Protein AF-A0AA50G8I1-F1 (afdb_monomer)

pLDDT: mean 83.04, std 15.41, range [49.16, 97.62]

Radius of gyration: 30.72 Å; Cα contacts (8 Å, |Δi|>4): 47; chains: 1; bounding box: 57×58×70 Å

Nearest PDB structures (foldseek):
  8fl0-assembly1_NF  TM=6.987E-01  e=1.679E-12  Homo sapiens
  8ir3-assembly1_J  TM=6.860E-01  e=2.193E-12  Homo sapiens
  8fl4-assembly1_NF  TM=8.602E-01  e=7.778E-10  Homo sapiens
  7uqz-assembly1_r  TM=8.411E-01  e=1.620E-09  Saccharomyces cerevisiae BY4741
  8ipy-assembly1_J  TM=8.964E-01  e=6.358E-08  Homo sapiens

Structure (mmCIF, N/CA/C/O backbone):
data_AF-A0AA50G8I1-F1
#
_entry.id   AF-A0AA50G8I1-F1
#
loop_
_atom_site.group_PDB
_atom_site.id
_atom_site.type_symbol
_atom_site.label_atom_id
_atom_site.label_alt_id
_atom_site.label_comp_id
_atom_site.label_asym_id
_atom_site.label_entity_id
_atom_site.label_seq_id
_atom_site.pdbx_PDB_ins_code
_atom_site.Cartn_x
_atom_site.Cartn_y
_atom_site.Cartn_z
_atom_site.occupancy
_atom_site.B_iso_or_equiv
_atom_site.auth_seq_id
_atom_site.auth_comp_id
_atom_site.auth_asym_id
_atom_site.auth_atom_id
_atom_site.pdbx_PDB_model_num
ATOM 1 N N . GLU A 1 1 ? -10.475 26.820 30.166 1.00 78.88 1 GLU A N 1
ATOM 2 C CA . GLU A 1 1 ? -9.995 25.887 29.113 1.00 78.88 1 GLU A CA 1
ATOM 3 C C . GLU A 1 1 ? -11.006 25.456 28.037 1.00 78.88 1 GLU A C 1
ATOM 5 O O . GLU A 1 1 ? -10.607 25.447 26.871 1.00 78.88 1 GLU A O 1
ATOM 10 N N . PRO A 1 2 ? -12.274 25.098 28.335 1.00 88.75 2 PRO A N 1
ATOM 11 C CA . PRO A 1 2 ? -13.192 24.574 27.311 1.00 88.75 2 PRO A CA 1
ATOM 12 C C . PRO A 1 2 ? -13.483 25.583 26.188 1.00 88.75 2 PRO A C 1
ATOM 14 O O . PRO A 1 2 ? -13.549 25.196 25.023 1.00 88.75 2 PRO A O 1
ATOM 17 N N . HIS A 1 3 ? -13.537 26.880 26.510 1.00 92.38 3 HIS A N 1
ATOM 18 C CA . HIS A 1 3 ? -13.759 27.950 25.530 1.00 92.38 3 HIS A CA 1
ATOM 19 C C . HIS A 1 3 ? -12.585 28.073 24.545 1.00 92.38 3 HIS A C 1
ATOM 21 O O . HIS A 1 3 ? -12.796 28.049 23.337 1.00 92.38 3 HIS A O 1
ATOM 27 N N . LYS A 1 4 ? -11.336 28.061 25.043 1.00 91.69 4 LYS A N 1
ATOM 28 C CA . LYS A 1 4 ? -10.118 28.068 24.205 1.00 91.69 4 LYS A CA 1
ATOM 29 C C . LYS A 1 4 ? -10.062 26.853 23.269 1.00 91.69 4 LYS A C 1
ATOM 31 O O . LYS A 1 4 ? -9.576 26.941 22.145 1.00 91.69 4 LYS A O 1
ATOM 36 N N . ARG A 1 5 ? -10.559 25.697 23.722 1.00 88.88 5 ARG A N 1
ATOM 37 C CA . ARG A 1 5 ? -10.615 24.462 22.927 1.00 88.88 5 ARG A CA 1
ATOM 38 C C . ARG A 1 5 ? -11.671 24.539 21.819 1.00 88.88 5 ARG A C 1
ATOM 40 O O . ARG A 1 5 ? -11.387 24.134 20.695 1.00 88.88 5 ARG A O 1
ATOM 47 N N . ALA A 1 6 ? -12.857 25.061 22.126 1.00 90.38 6 ALA A N 1
ATOM 48 C CA . ALA A 1 6 ? -13.919 25.278 21.144 1.00 90.38 6 ALA A CA 1
ATOM 49 C C . ALA A 1 6 ? -13.518 26.332 20.098 1.00 90.38 6 ALA A C 1
ATOM 51 O O . ALA A 1 6 ? -13.744 26.142 18.905 1.00 90.38 6 ALA A O 1
ATOM 52 N N . GLU A 1 7 ? -12.845 27.400 20.527 1.00 93.56 7 GLU A N 1
ATOM 53 C CA . GLU A 1 7 ? -12.304 28.427 19.637 1.00 93.56 7 GLU A CA 1
ATOM 54 C C . GLU A 1 7 ? -11.247 27.848 18.684 1.00 93.56 7 GLU A C 1
ATOM 56 O O . GLU A 1 7 ? -11.349 28.028 17.471 1.00 93.56 7 GLU A O 1
ATOM 61 N N . LYS A 1 8 ? -10.283 27.066 19.197 1.00 91.69 8 LYS A N 1
ATOM 62 C CA . LYS A 1 8 ? -9.292 26.356 18.366 1.00 91.69 8 LYS A CA 1
ATOM 63 C C . LYS A 1 8 ? -9.960 25.428 17.349 1.00 91.69 8 LYS A C 1
ATOM 65 O O . LYS A 1 8 ? -9.552 25.417 16.192 1.00 91.69 8 LYS A O 1
ATOM 70 N N . ALA A 1 9 ? -11.014 24.711 17.741 1.00 91.50 9 ALA A N 1
ATOM 71 C CA . ALA A 1 9 ? -11.761 23.839 16.832 1.00 91.50 9 ALA A CA 1
ATOM 72 C C . ALA A 1 9 ? -12.387 24.604 15.651 1.00 91.50 9 ALA A C 1
ATOM 74 O O . ALA A 1 9 ? -12.384 24.104 14.531 1.00 91.50 9 ALA A O 1
ATOM 75 N N . ARG A 1 10 ? -12.909 25.815 15.898 1.00 91.56 10 ARG A N 1
ATOM 76 C CA . ARG A 1 10 ? -13.551 26.662 14.876 1.00 91.56 10 ARG A CA 1
ATOM 77 C C . ARG A 1 10 ? -12.543 27.439 14.023 1.00 91.56 10 ARG A C 1
ATOM 79 O O . ARG A 1 10 ? -12.803 27.689 12.850 1.00 91.56 10 ARG A O 1
ATOM 86 N N . LYS A 1 11 ? -11.414 27.846 14.612 1.00 94.94 11 LYS A N 1
ATOM 87 C CA . LYS A 1 11 ? -10.419 28.735 13.987 1.00 94.94 11 LYS A CA 1
ATOM 88 C C . LYS A 1 11 ? -9.363 27.986 13.172 1.00 94.94 11 LYS A C 1
ATOM 90 O O . LYS A 1 11 ? -8.875 28.520 12.177 1.00 94.94 11 LYS A O 1
ATOM 95 N N . LEU A 1 12 ? -8.986 26.770 13.575 1.00 95.44 12 LEU A N 1
ATOM 96 C CA . LEU A 1 12 ? -8.009 25.971 12.834 1.00 95.44 12 LEU A CA 1
ATOM 97 C C . LEU A 1 12 ? -8.578 25.565 11.468 1.00 95.44 12 LEU A C 1
ATOM 99 O O . LEU A 1 12 ? -9.721 25.131 11.357 1.00 95.44 12 LEU A O 1
ATOM 103 N N . ARG A 1 13 ? -7.753 25.664 10.421 1.00 94.88 13 ARG A N 1
ATOM 104 C CA . ARG A 1 13 ? -8.096 25.271 9.044 1.00 94.88 13 ARG A CA 1
ATOM 105 C C . ARG A 1 13 ? -7.075 24.275 8.487 1.00 94.88 13 ARG A C 1
ATOM 107 O O . ARG A 1 13 ? -5.967 24.139 9.012 1.00 94.88 13 ARG A O 1
ATOM 114 N N . GLY A 1 14 ? -7.450 23.566 7.423 1.00 96.00 14 GLY A N 1
ATOM 115 C CA . GLY A 1 14 ? -6.560 22.654 6.697 1.00 96.00 14 GLY A CA 1
ATOM 116 C C . GLY A 1 14 ? -6.031 21.492 7.549 1.00 96.00 14 GLY A C 1
ATOM 117 O O . GLY A 1 14 ? -6.767 20.889 8.332 1.00 96.00 14 GLY A O 1
ATOM 118 N N . LEU A 1 15 ? -4.744 21.162 7.393 1.00 96.62 15 LEU A N 1
ATOM 119 C CA . LEU A 1 15 ? -4.103 20.040 8.095 1.00 96.62 15 LEU A CA 1
ATOM 120 C C . LEU A 1 15 ? -4.140 20.192 9.620 1.00 96.62 15 LEU A C 1
ATOM 122 O O . LEU A 1 15 ? -4.387 19.215 10.325 1.00 96.62 15 LEU A O 1
ATOM 126 N N . LYS A 1 16 ? -3.979 21.419 10.130 1.00 94.88 16 LYS A N 1
ATOM 127 C CA . LYS A 1 16 ? -3.999 21.689 11.575 1.00 94.88 16 LYS A CA 1
ATOM 128 C C . LYS A 1 16 ? -5.358 21.343 12.197 1.00 94.88 16 LYS A C 1
ATOM 130 O O . LYS A 1 16 ? -5.402 20.764 13.277 1.00 94.88 16 LYS A O 1
ATOM 135 N N . ALA A 1 17 ? -6.460 21.608 11.490 1.00 96.38 17 ALA A N 1
ATOM 136 C CA . ALA A 1 17 ? -7.803 21.223 11.934 1.00 96.38 17 ALA A CA 1
ATOM 137 C C . ALA A 1 17 ? -7.999 19.698 11.949 1.00 96.38 17 ALA A C 1
ATOM 139 O O . ALA A 1 17 ? -8.573 19.147 12.888 1.00 96.38 17 ALA A O 1
ATOM 140 N N . LYS A 1 18 ? -7.492 19.000 10.921 1.00 96.56 18 LYS A N 1
ATOM 141 C CA . LYS A 1 18 ? -7.575 17.533 10.826 1.00 96.56 18 LYS A CA 1
ATOM 142 C C . LYS A 1 18 ? -6.813 16.846 11.963 1.00 96.56 18 LYS A C 1
ATOM 144 O O . LYS A 1 18 ? -7.355 15.926 12.573 1.00 96.56 18 LYS A O 1
ATOM 149 N N . MET A 1 19 ? -5.602 17.313 12.272 1.00 96.56 19 MET A N 1
ATOM 150 C CA . MET A 1 19 ? -4.797 16.790 13.384 1.00 96.56 19 MET A CA 1
ATOM 151 C C . MET A 1 19 ? -5.488 17.021 14.728 1.00 96.56 19 MET A C 1
ATOM 153 O O . MET A 1 19 ? -5.708 16.067 15.469 1.00 96.56 19 MET A O 1
ATOM 157 N N . PHE A 1 20 ? -5.959 18.247 14.973 1.00 96.00 20 PHE A N 1
ATOM 158 C CA . PHE A 1 20 ? -6.674 18.592 16.200 1.00 96.00 20 PHE A CA 1
ATOM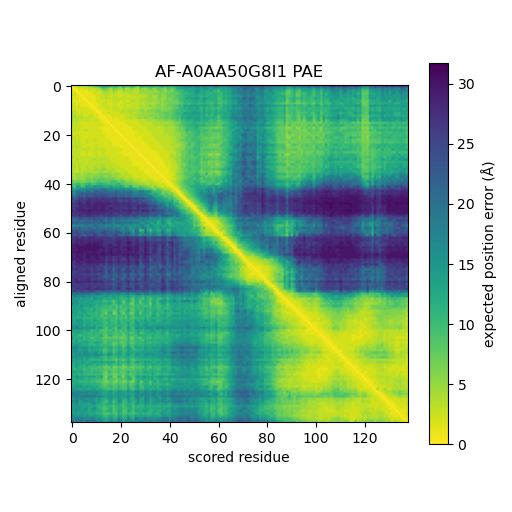 159 C C . PHE A 1 20 ? -7.934 17.735 16.412 1.00 96.00 20 PHE A C 1
ATOM 161 O O . PHE A 1 20 ? -8.167 17.204 17.496 1.00 96.00 20 PHE A O 1
ATOM 168 N N . ASN A 1 21 ? -8.738 17.515 15.368 1.00 95.12 21 ASN A N 1
ATOM 169 C CA . ASN A 1 21 ? -9.927 16.663 15.471 1.00 95.12 21 ASN A CA 1
ATOM 170 C C . ASN A 1 21 ? -9.580 15.181 15.697 1.00 95.12 21 ASN A C 1
ATOM 172 O O . ASN A 1 21 ? -10.308 14.486 16.413 1.00 95.12 21 ASN A O 1
ATOM 176 N N . LYS A 1 22 ? -8.474 14.692 15.119 1.00 96.94 22 LYS A N 1
ATOM 177 C CA . LYS A 1 22 ? -7.982 13.323 15.334 1.00 96.94 22 LYS A CA 1
ATOM 178 C C . LYS A 1 22 ? -7.533 13.117 16.781 1.00 96.94 22 LYS A C 1
ATOM 180 O O . LYS A 1 22 ? -7.962 12.149 17.405 1.00 96.94 22 LYS A O 1
ATOM 185 N N . GLU A 1 23 ? -6.748 14.041 17.328 1.00 96.00 23 GLU A N 1
ATOM 186 C CA . GLU A 1 23 ? -6.333 14.036 18.738 1.00 96.00 23 GLU A CA 1
ATOM 187 C C . GLU A 1 23 ? -7.554 14.023 19.664 1.00 96.00 23 GLU A C 1
ATOM 189 O O . GLU A 1 23 ? -7.698 13.136 20.503 1.00 96.00 23 GLU A O 1
ATOM 194 N N . ARG A 1 24 ? -8.528 14.906 19.415 1.00 94.44 24 ARG A N 1
ATOM 195 C CA . ARG A 1 24 ? -9.772 14.970 20.197 1.00 94.44 24 ARG A CA 1
ATOM 196 C C . ARG A 1 24 ? -10.605 13.694 20.126 1.00 94.44 24 ARG A C 1
ATOM 198 O O . ARG A 1 24 ? -11.222 13.308 21.120 1.00 94.44 24 ARG A O 1
ATOM 205 N N . ARG A 1 25 ? -10.660 13.033 18.967 1.00 96.12 25 ARG A N 1
ATOM 206 C CA . ARG A 1 25 ? -11.330 11.733 18.827 1.00 96.12 25 ARG A CA 1
ATOM 207 C C . ARG A 1 25 ? -10.616 10.662 19.651 1.00 96.12 25 ARG A C 1
ATOM 209 O O . ARG A 1 25 ? -11.294 9.896 20.333 1.00 96.12 25 ARG A O 1
ATOM 216 N N . ASN A 1 26 ? -9.286 10.634 19.624 1.00 97.62 26 ASN A N 1
ATOM 217 C CA . ASN A 1 26 ? -8.491 9.686 20.402 1.00 97.62 26 ASN A CA 1
ATOM 218 C C . ASN A 1 26 ? -8.686 9.893 21.908 1.00 97.62 26 ASN A C 1
ATOM 220 O O . ASN A 1 26 ? -8.979 8.928 22.607 1.00 97.62 26 ASN A O 1
ATOM 224 N N . GLU A 1 27 ? -8.641 11.138 22.386 1.00 95.81 27 GLU A N 1
ATOM 225 C CA . GLU A 1 27 ? -8.910 11.483 23.788 1.00 95.81 27 GLU A CA 1
ATOM 226 C C . GLU A 1 27 ? -10.314 11.037 24.221 1.00 95.81 27 GLU A C 1
ATOM 228 O O . GLU A 1 27 ? -10.479 10.414 25.268 1.00 95.81 27 GLU A O 1
ATOM 233 N N . LYS A 1 28 ? -11.343 11.285 23.396 1.00 96.38 28 LYS A N 1
ATOM 234 C CA . LYS A 1 28 ? -12.715 10.827 23.683 1.00 96.38 28 LYS A CA 1
ATOM 235 C C . LYS A 1 28 ? -12.807 9.304 23.765 1.00 96.38 28 LYS A C 1
ATOM 237 O O . LYS A 1 28 ? -13.490 8.787 24.644 1.00 96.38 28 LYS A O 1
ATOM 242 N N . ILE A 1 29 ? -12.139 8.585 22.863 1.00 97.31 29 ILE A N 1
ATOM 243 C CA . ILE A 1 29 ? -12.121 7.116 22.867 1.00 97.31 29 ILE A CA 1
ATOM 244 C C . ILE A 1 29 ? -11.390 6.593 24.105 1.00 97.31 29 ILE A C 1
ATOM 246 O O . ILE A 1 29 ? -11.896 5.682 24.752 1.00 97.31 29 ILE A O 1
ATOM 250 N N . GLN A 1 30 ? -10.236 7.167 24.451 1.00 97.06 30 GLN A N 1
ATOM 251 C CA . GLN A 1 30 ? -9.474 6.794 25.644 1.00 97.06 30 GLN A CA 1
ATOM 252 C C . GLN A 1 30 ? -10.297 7.011 26.910 1.00 97.06 30 GLN A C 1
ATOM 254 O O . GLN A 1 30 ? -10.417 6.096 27.720 1.00 97.06 30 GLN A O 1
ATOM 259 N N . MET A 1 31 ? -10.936 8.174 27.041 1.00 96.94 31 MET A N 1
ATOM 260 C CA . MET A 1 31 ? -11.804 8.466 28.178 1.00 96.94 31 MET A CA 1
ATOM 261 C C . MET A 1 31 ? -13.000 7.516 28.229 1.00 96.94 31 MET A C 1
ATOM 263 O O . MET A 1 31 ? -13.271 6.953 29.282 1.00 96.94 31 MET A O 1
ATOM 267 N N . LYS A 1 32 ? -13.659 7.246 27.095 1.00 97.00 32 LYS A N 1
ATOM 268 C CA . LYS A 1 32 ? -14.775 6.290 27.039 1.00 97.00 32 LYS A CA 1
ATOM 269 C C . LYS A 1 32 ? -14.344 4.875 27.432 1.00 97.00 32 LYS A C 1
ATOM 271 O O . LYS A 1 32 ? -15.059 4.215 28.173 1.00 97.00 32 LYS A O 1
ATOM 276 N N . LYS A 1 33 ? -13.176 4.414 26.970 1.00 96.50 33 LYS A N 1
ATOM 277 C CA . LYS A 1 33 ? -12.611 3.113 27.361 1.00 96.50 33 LYS A CA 1
ATOM 278 C C . LYS A 1 33 ? -12.258 3.071 28.845 1.00 96.50 33 LYS A C 1
ATOM 280 O O . LYS A 1 33 ? -12.539 2.071 29.486 1.00 96.50 33 LYS A O 1
ATOM 285 N N . LYS A 1 34 ? -11.677 4.144 29.391 1.00 96.12 34 LYS A N 1
ATOM 286 C CA . LYS A 1 34 ? -11.308 4.232 30.809 1.00 96.12 34 LYS A CA 1
ATOM 287 C C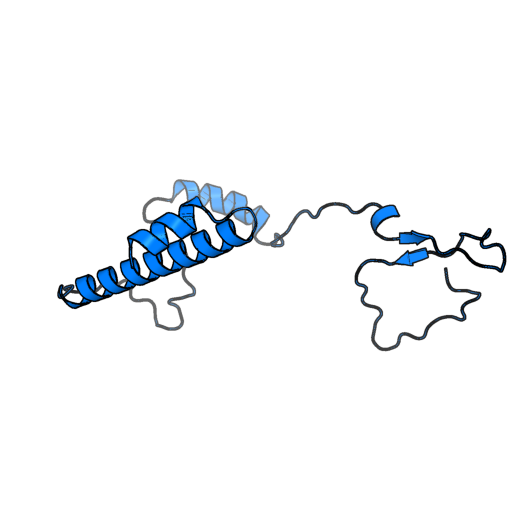 . LYS A 1 34 ? -12.538 4.230 31.716 1.00 96.12 34 LYS A C 1
ATOM 289 O O . LYS A 1 34 ? -12.536 3.529 32.718 1.00 96.12 34 LYS A O 1
ATOM 294 N N . ILE A 1 35 ? -13.580 4.970 31.334 1.00 94.75 35 ILE A N 1
ATOM 295 C CA . ILE A 1 35 ? -14.872 4.975 32.031 1.00 94.75 35 ILE A CA 1
ATOM 296 C C . ILE A 1 35 ? -15.483 3.574 31.983 1.00 94.75 35 ILE A C 1
ATOM 298 O O . ILE A 1 35 ? -15.748 3.007 33.033 1.00 94.75 35 ILE A O 1
ATOM 302 N N . LYS A 1 36 ? -15.581 2.970 30.792 1.00 93.06 36 LYS A N 1
ATOM 303 C CA . LYS A 1 36 ? -16.127 1.619 30.623 1.00 93.06 36 LYS A CA 1
ATOM 304 C C . LYS A 1 36 ? -15.361 0.569 31.440 1.00 93.06 36 LYS A C 1
ATOM 306 O O . LYS A 1 36 ? -15.981 -0.216 32.137 1.00 93.06 36 LYS A O 1
ATOM 311 N N . ALA A 1 37 ? -14.029 0.590 31.414 1.00 91.25 37 ALA A N 1
ATOM 312 C CA . ALA A 1 37 ? -13.208 -0.332 32.200 1.00 91.25 37 ALA A CA 1
ATOM 313 C C . ALA A 1 37 ? -13.389 -0.137 33.717 1.00 91.25 37 ALA A C 1
ATOM 315 O O . ALA A 1 37 ? -13.314 -1.092 34.483 1.00 91.25 37 ALA A O 1
ATOM 316 N N . HIS A 1 38 ? -13.623 1.100 34.163 1.00 92.44 38 HIS A N 1
ATOM 317 C CA . HIS A 1 38 ? -13.906 1.394 35.565 1.00 92.44 38 HIS A CA 1
ATOM 318 C C . HIS A 1 38 ? -15.318 0.943 35.973 1.00 92.44 38 HIS A C 1
ATOM 320 O O . HIS A 1 38 ? -15.488 0.357 37.037 1.00 92.44 38 HIS A O 1
ATOM 326 N N . GLU A 1 39 ? -16.320 1.161 35.120 1.00 89.44 39 GLU A N 1
ATOM 327 C CA . GLU A 1 39 ? -17.687 0.656 35.307 1.00 89.44 39 GLU A CA 1
ATOM 328 C C . GLU A 1 39 ? -17.711 -0.880 35.358 1.00 89.44 39 GLU A C 1
ATOM 330 O O . GLU A 1 39 ? -18.281 -1.454 36.283 1.00 89.44 39 GLU A O 1
ATOM 335 N N . GLU A 1 40 ? -17.017 -1.546 34.430 1.00 85.00 40 GLU A N 1
ATOM 336 C CA . GLU A 1 40 ? -16.868 -3.008 34.385 1.00 85.00 40 GLU A CA 1
ATOM 337 C C . GLU A 1 40 ? -16.111 -3.569 35.596 1.00 85.00 40 GLU A C 1
ATOM 339 O O . GLU A 1 40 ? -16.385 -4.689 36.007 1.00 85.00 40 GLU A O 1
ATOM 344 N N . LYS A 1 41 ? -15.186 -2.806 36.196 1.00 81.56 41 LYS A N 1
ATOM 345 C CA . LYS A 1 41 ? -14.511 -3.195 37.446 1.00 81.56 41 LYS A CA 1
ATOM 346 C C . LYS A 1 41 ? -15.432 -3.070 38.666 1.00 81.56 41 LYS A C 1
ATOM 348 O O . LYS A 1 41 ? -15.332 -3.878 39.587 1.00 81.56 41 LYS A O 1
ATOM 353 N N . ASN A 1 42 ? -16.286 -2.047 38.698 1.00 78.56 42 ASN A N 1
ATOM 354 C CA . ASN A 1 42 ? -17.197 -1.794 39.818 1.00 78.56 42 ASN A CA 1
ATOM 355 C C . ASN A 1 42 ? -18.362 -2.787 39.856 1.00 78.56 42 ASN A C 1
ATOM 357 O O . ASN A 1 42 ? -18.856 -3.123 40.932 1.00 78.56 42 ASN A O 1
ATOM 361 N N . VAL A 1 43 ? -18.787 -3.278 38.693 1.00 75.19 43 VAL A N 1
ATOM 362 C CA . VAL A 1 43 ? -19.760 -4.362 38.588 1.00 75.19 43 VAL A CA 1
ATOM 363 C C . VAL A 1 43 ? -19.013 -5.687 38.700 1.00 75.19 43 VAL A C 1
ATOM 365 O O . VAL A 1 43 ? -18.265 -6.064 37.804 1.00 75.19 43 VAL A O 1
ATOM 368 N N . ARG A 1 44 ? -19.230 -6.436 39.787 1.00 65.69 44 ARG A N 1
ATOM 369 C CA . ARG A 1 44 ? -18.797 -7.838 39.846 1.00 65.69 44 ARG A CA 1
ATOM 370 C C . ARG A 1 44 ? -19.574 -8.614 38.784 1.00 65.69 44 ARG A C 1
ATOM 372 O O . ARG A 1 44 ? -20.726 -8.975 38.998 1.00 65.69 44 ARG A O 1
ATOM 379 N N . GLN A 1 45 ? -18.955 -8.840 37.631 1.00 58.62 45 GLN A N 1
ATOM 380 C CA . GLN A 1 45 ? -19.450 -9.811 36.667 1.00 58.62 45 GLN A CA 1
ATOM 381 C C . GLN A 1 45 ? -19.338 -11.180 37.341 1.00 58.62 45 GLN A C 1
ATOM 383 O O . GLN A 1 45 ? -18.232 -11.679 37.555 1.00 58.62 45 GLN A O 1
ATOM 388 N N . ASN A 1 46 ? -20.474 -11.771 37.715 1.00 51.94 46 ASN A N 1
ATOM 389 C CA . ASN A 1 46 ? -20.525 -13.206 37.945 1.00 51.94 46 ASN A CA 1
ATOM 390 C C . ASN A 1 46 ? -20.199 -13.832 36.592 1.00 51.94 46 ASN A C 1
ATOM 392 O O . ASN A 1 46 ? -21.047 -13.864 35.704 1.00 51.94 46 ASN A O 1
ATOM 396 N N . THR A 1 47 ? -18.950 -14.248 36.392 1.00 52.62 47 THR A N 1
ATOM 397 C CA . THR A 1 47 ? -18.606 -15.073 35.241 1.00 52.62 47 THR A CA 1
ATOM 398 C C . THR A 1 47 ? -19.342 -16.383 35.441 1.00 52.62 47 THR A C 1
ATOM 400 O O . THR A 1 47 ? -18.870 -17.250 36.181 1.00 52.62 47 THR A O 1
ATOM 403 N N . GLU A 1 48 ? -20.525 -16.507 34.838 1.00 49.22 48 GLU A N 1
ATOM 404 C CA . GLU A 1 48 ? -21.102 -17.812 34.558 1.00 49.22 48 GLU A CA 1
ATOM 405 C C . GLU A 1 48 ? -19.982 -18.616 33.909 1.00 49.22 48 GLU A C 1
ATOM 407 O O . GLU A 1 48 ? -19.437 -18.236 32.866 1.00 49.22 48 GLU A O 1
ATOM 412 N N . LYS A 1 49 ? -19.538 -19.655 34.619 1.00 55.31 49 LYS A N 1
ATOM 413 C CA . LYS A 1 49 ? -18.548 -20.588 34.105 1.00 55.31 49 LYS A CA 1
ATOM 414 C C . LYS A 1 49 ? -19.119 -21.088 32.789 1.00 55.31 49 LYS A C 1
ATOM 416 O O . LYS A 1 49 ? -20.186 -21.697 32.782 1.00 55.31 49 LYS A O 1
ATOM 421 N N . VAL A 1 50 ? -18.442 -20.746 31.697 1.00 56.47 50 VAL A N 1
ATOM 422 C CA . VAL A 1 50 ? -18.786 -21.194 30.351 1.00 56.47 50 VAL A CA 1
ATOM 423 C C . VAL A 1 50 ? -19.059 -22.693 30.431 1.00 56.47 50 VAL A C 1
ATOM 425 O O . VAL A 1 50 ? -18.183 -23.450 30.848 1.00 56.47 50 VAL A O 1
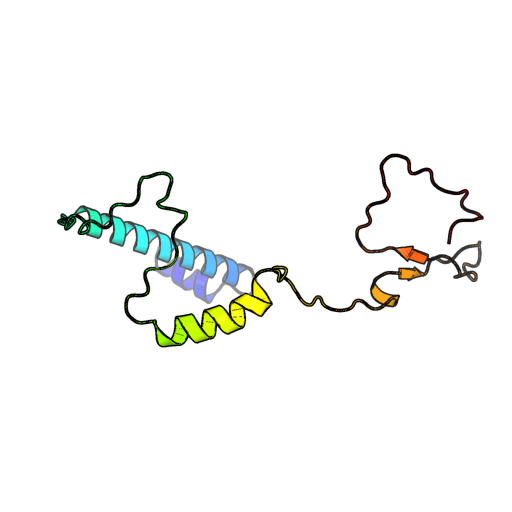ATOM 428 N N . ALA A 1 51 ? -20.291 -23.097 30.113 1.00 59.94 51 ALA A N 1
ATOM 429 C CA . ALA A 1 51 ? -20.676 -24.499 30.102 1.00 59.94 51 ALA A CA 1
ATOM 430 C C . ALA A 1 51 ? -19.736 -25.268 29.161 1.00 59.94 51 ALA A C 1
ATOM 432 O O . ALA A 1 51 ? -19.485 -24.844 28.029 1.00 59.94 51 ALA A O 1
ATOM 433 N N . GLU A 1 52 ? -19.174 -26.360 29.675 1.00 49.16 52 GLU A N 1
ATOM 434 C CA . GLU A 1 52 ? -18.088 -27.120 29.067 1.00 49.16 52 GLU A CA 1
ATOM 435 C C . GLU A 1 52 ? -18.457 -27.695 27.697 1.00 49.16 52 GLU A C 1
ATOM 437 O O . GLU A 1 52 ? -19.179 -28.678 27.563 1.00 49.16 52 GLU A O 1
ATOM 442 N N . GLY A 1 53 ? -17.836 -27.125 26.672 1.00 63.41 53 GLY A N 1
ATOM 443 C CA . GLY A 1 53 ? -17.174 -27.904 25.631 1.00 63.41 53 GLY A CA 1
ATOM 444 C C . GLY A 1 53 ? -15.678 -27.618 25.722 1.00 63.41 53 GLY A C 1
ATOM 445 O O . GLY A 1 53 ? -15.140 -26.919 24.870 1.00 63.41 53 GLY A O 1
ATOM 446 N N . ALA A 1 54 ? -15.035 -28.030 26.821 1.00 65.38 54 ALA A N 1
ATOM 447 C CA . ALA A 1 54 ? -13.647 -27.683 27.118 1.00 65.38 54 ALA A CA 1
ATOM 448 C C . ALA A 1 54 ? -12.689 -28.378 26.141 1.00 65.38 54 ALA A C 1
ATOM 450 O O . ALA A 1 54 ? -12.389 -29.565 26.251 1.00 65.38 54 ALA A O 1
ATOM 451 N N . VAL A 1 55 ? -12.201 -27.615 25.172 1.00 65.88 55 VAL A N 1
ATOM 452 C CA . VAL A 1 55 ? -11.111 -28.025 24.294 1.00 65.88 55 VAL A CA 1
ATOM 453 C C . VAL A 1 55 ? -9.786 -27.800 25.048 1.00 65.88 55 VAL A C 1
ATOM 455 O O . VAL A 1 55 ? -9.631 -26.754 25.685 1.00 65.88 55 VAL A O 1
ATOM 458 N N . PRO A 1 56 ? -8.825 -28.747 25.028 1.00 80.12 56 PRO A N 1
ATOM 459 C CA . PRO A 1 56 ? -7.521 -28.557 25.664 1.00 80.12 56 PRO A CA 1
ATOM 460 C C . PRO A 1 56 ? -6.848 -27.244 25.238 1.00 80.12 56 PRO A C 1
ATOM 462 O O . PRO A 1 56 ? -6.990 -26.832 24.090 1.00 80.12 56 PRO A O 1
ATOM 465 N N . VAL A 1 57 ? -6.067 -26.608 26.124 1.00 74.00 57 VAL A N 1
ATOM 466 C CA . VAL A 1 57 ? -5.484 -25.261 25.899 1.00 74.00 57 VAL A CA 1
ATOM 467 C C . VAL A 1 57 ? -4.740 -25.141 24.559 1.00 74.00 57 VAL A C 1
ATOM 469 O O . VAL A 1 57 ? -4.844 -24.129 23.876 1.00 74.00 57 VAL A O 1
ATOM 472 N N . TYR A 1 58 ? -4.055 -26.204 24.133 1.00 73.69 58 TYR A N 1
ATOM 473 C CA . TYR A 1 58 ? -3.301 -26.276 22.872 1.00 73.69 58 TYR A CA 1
ATOM 474 C C . TYR A 1 58 ? -4.168 -26.479 21.608 1.00 73.69 58 TYR A C 1
ATOM 476 O O . TYR A 1 58 ? -3.649 -26.511 20.489 1.00 73.69 58 TYR A O 1
ATOM 484 N N . LEU A 1 59 ? -5.480 -26.635 21.774 1.00 74.50 59 LEU A N 1
ATOM 485 C CA . LEU A 1 59 ? -6.481 -26.768 20.717 1.00 74.50 59 LEU A CA 1
ATOM 486 C C . LEU A 1 59 ? -7.496 -25.605 20.715 1.00 74.50 59 LEU A C 1
ATOM 488 O O . LEU A 1 59 ? -8.265 -25.503 19.764 1.00 74.50 59 LEU A O 1
ATOM 492 N N . LEU A 1 60 ? -7.466 -24.702 21.710 1.00 72.50 60 LEU A N 1
ATOM 493 C CA . LEU A 1 60 ? -8.401 -23.569 21.828 1.00 72.50 60 LEU A CA 1
ATOM 494 C C . LEU A 1 60 ? -8.379 -22.632 20.609 1.00 72.50 60 LEU A C 1
ATOM 496 O O . LEU A 1 60 ? -9.432 -22.219 20.134 1.00 72.50 60 LEU A O 1
ATOM 500 N N . ASP A 1 61 ? -7.195 -22.348 20.064 1.00 70.00 61 ASP A N 1
ATOM 501 C CA . ASP A 1 61 ? -7.024 -21.434 18.922 1.00 70.00 61 ASP A CA 1
ATOM 502 C C . ASP A 1 61 ? -7.117 -22.138 17.557 1.00 70.00 61 ASP A C 1
ATOM 504 O O . ASP A 1 61 ? -6.911 -21.523 16.508 1.00 70.00 61 ASP A O 1
ATOM 508 N N . ARG A 1 62 ? -7.378 -23.451 17.558 1.00 68.75 62 ARG A N 1
ATOM 509 C CA . ARG A 1 62 ? -7.390 -24.286 16.350 1.00 68.75 62 ARG A CA 1
ATOM 510 C C . ARG A 1 62 ? -8.791 -24.608 15.843 1.00 68.75 62 ARG A C 1
ATOM 512 O O . ARG A 1 62 ? -8.885 -25.159 14.746 1.00 68.75 62 ARG A O 1
ATOM 519 N N . ASP A 1 63 ? -9.848 -24.287 16.593 1.00 53.34 63 ASP A N 1
ATOM 520 C CA . ASP A 1 63 ? -11.178 -24.809 16.282 1.00 53.34 63 ASP A CA 1
ATOM 521 C C . ASP A 1 63 ? -12.084 -23.886 15.453 1.00 53.34 63 ASP A C 1
ATOM 523 O O . ASP A 1 63 ? -12.089 -22.653 15.532 1.00 53.34 63 ASP A O 1
ATOM 527 N N . VAL A 1 64 ? -12.864 -24.564 14.618 1.00 59.12 64 VAL A N 1
ATOM 528 C CA . VAL A 1 64 ? -13.802 -24.055 13.631 1.00 59.12 64 VAL A CA 1
ATOM 529 C C . VAL A 1 64 ? -15.049 -23.544 14.346 1.00 59.12 64 VAL A C 1
ATOM 531 O O . VAL A 1 64 ? -15.751 -24.289 15.019 1.00 59.12 64 VAL A O 1
ATOM 534 N N . GLN A 1 65 ? -15.337 -22.259 14.142 1.00 51.12 65 GLN A N 1
ATOM 535 C CA . GLN A 1 65 ? -16.595 -21.555 14.417 1.00 51.12 65 GLN A CA 1
ATOM 536 C C . GLN A 1 65 ? -17.790 -22.488 14.737 1.00 51.12 65 GLN A C 1
ATOM 538 O O . GLN A 1 65 ? -18.335 -23.135 13.836 1.00 51.12 65 GLN A O 1
ATOM 543 N N . SER A 1 66 ? -18.231 -22.529 16.000 1.00 50.62 66 SER A N 1
ATOM 544 C CA . SER A 1 66 ? -19.365 -23.346 16.452 1.00 50.62 66 SER A CA 1
ATOM 545 C C . SER A 1 66 ? -20.663 -22.942 15.733 1.00 50.62 66 SER A C 1
ATOM 547 O O . SER A 1 66 ? -21.310 -21.935 16.019 1.00 50.62 66 SER A O 1
ATOM 549 N N . ARG A 1 67 ? -21.055 -23.729 14.726 1.00 49.78 67 ARG A N 1
ATOM 550 C CA . ARG A 1 67 ? -22.260 -23.507 13.913 1.00 49.78 67 ARG A CA 1
ATOM 551 C C . ARG A 1 67 ? -23.363 -24.470 14.331 1.00 49.78 67 ARG A C 1
ATOM 553 O O . ARG A 1 67 ? -23.585 -25.487 13.684 1.00 49.78 67 ARG A O 1
ATOM 560 N N . ALA A 1 68 ? -24.120 -24.106 15.360 1.00 49.62 68 ALA A N 1
ATOM 561 C CA . ALA A 1 68 ? -25.221 -24.926 15.875 1.00 49.62 68 ALA A CA 1
ATOM 562 C C . ALA A 1 68 ? -26.447 -25.065 14.929 1.00 49.62 68 ALA A C 1
ATOM 564 O O . ALA A 1 68 ? -27.419 -25.715 15.295 1.00 49.62 68 ALA A O 1
ATOM 565 N N . LYS A 1 69 ? -26.447 -24.498 13.707 1.00 56.56 69 LYS A N 1
ATOM 566 C CA . LYS A 1 69 ? -27.573 -24.614 12.744 1.00 56.56 69 LYS A CA 1
ATOM 567 C C . LYS A 1 69 ? -27.159 -24.658 11.266 1.00 56.56 69 LYS A C 1
ATOM 569 O O . LYS A 1 69 ? -27.631 -23.847 10.472 1.00 56.56 69 LYS A O 1
ATOM 574 N N . VAL A 1 70 ? -26.247 -25.547 10.853 1.00 54.97 70 VAL A N 1
ATOM 575 C CA . VAL A 1 70 ? -25.743 -25.503 9.462 1.00 54.97 70 VAL A CA 1
ATOM 576 C C . VAL A 1 70 ? -25.491 -26.877 8.817 1.00 54.97 70 VAL A C 1
ATOM 578 O O . VAL A 1 70 ? -24.503 -27.053 8.124 1.00 54.97 70 VAL A O 1
ATOM 58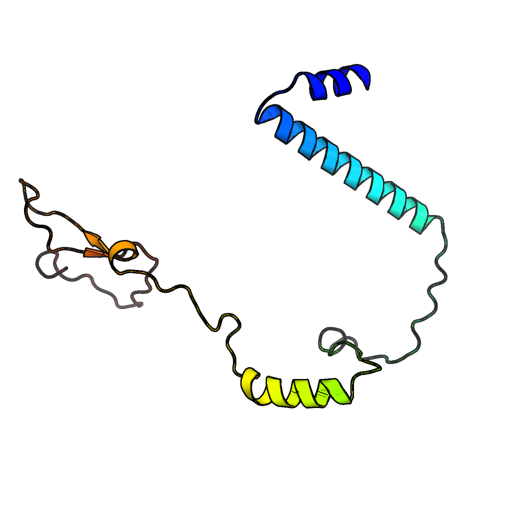1 N N . LEU A 1 71 ? -26.376 -27.872 8.945 1.00 56.47 71 LEU A N 1
ATOM 582 C CA . LEU A 1 71 ? -26.210 -29.117 8.159 1.00 56.47 71 LEU A CA 1
ATOM 583 C C . LEU A 1 71 ? -26.386 -28.876 6.644 1.00 56.47 71 LEU A C 1
ATOM 585 O O . LEU A 1 71 ? -25.606 -29.371 5.830 1.00 56.47 71 LEU A O 1
ATOM 589 N N . SER A 1 72 ? -27.338 -28.026 6.245 1.00 58.44 72 SER A N 1
ATOM 590 C CA . SER A 1 72 ? -27.611 -27.748 4.827 1.00 58.44 72 SER A CA 1
ATOM 591 C C . SER A 1 72 ? -26.579 -26.821 4.166 1.00 58.44 72 SER A C 1
ATOM 593 O O . SER A 1 72 ? -26.198 -27.077 3.019 1.00 58.44 72 SER A O 1
ATOM 595 N N . ASN A 1 73 ? -26.045 -25.793 4.857 1.00 64.56 73 ASN A N 1
ATOM 596 C CA . ASN A 1 73 ? -24.918 -25.036 4.284 1.00 64.56 73 ASN A CA 1
ATOM 597 C C . ASN A 1 73 ? -23.587 -25.772 4.415 1.00 64.56 73 ASN A C 1
ATOM 599 O O . ASN A 1 73 ? -22.700 -25.449 3.641 1.00 64.56 73 ASN A O 1
ATOM 603 N N . MET A 1 74 ? -23.435 -26.773 5.287 1.00 64.81 74 MET A N 1
ATOM 604 C CA . MET A 1 74 ? -22.208 -27.575 5.346 1.00 64.81 74 MET A CA 1
ATOM 605 C C . MET A 1 74 ? -22.065 -28.472 4.113 1.00 64.81 74 MET A C 1
ATOM 607 O O . MET A 1 74 ? -20.965 -28.610 3.599 1.00 64.81 74 MET A O 1
ATOM 611 N N . ILE A 1 75 ? 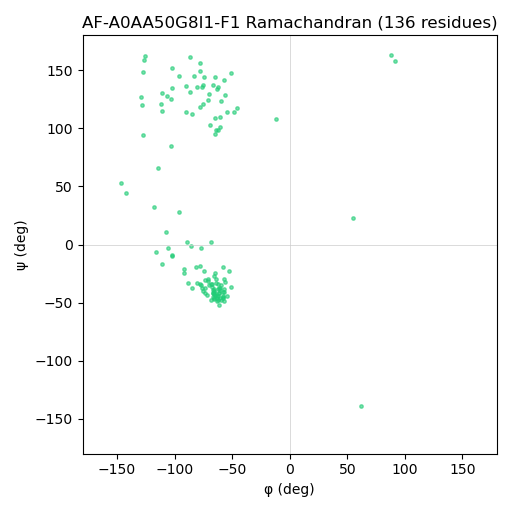-23.158 -28.997 3.545 1.00 67.88 75 ILE A N 1
ATOM 612 C CA . ILE A 1 75 ? -23.111 -29.699 2.246 1.00 67.88 75 ILE A CA 1
ATOM 613 C C . ILE A 1 75 ? -22.758 -28.722 1.113 1.00 67.88 75 ILE A C 1
ATOM 615 O O . ILE A 1 75 ? -21.935 -29.035 0.250 1.00 67.88 75 ILE A O 1
ATOM 619 N N . LYS A 1 76 ? -23.336 -27.512 1.125 1.00 67.69 76 LYS A N 1
ATOM 620 C CA . LYS A 1 76 ? -23.009 -26.456 0.148 1.00 67.69 76 LYS A CA 1
ATOM 621 C C . LYS A 1 76 ? -21.563 -25.965 0.296 1.00 67.69 76 LYS A C 1
ATOM 623 O O . LYS A 1 76 ? -20.907 -25.730 -0.713 1.00 67.69 76 LYS A O 1
ATOM 628 N N . GLN A 1 77 ? -21.060 -25.852 1.524 1.00 66.25 77 GLN A N 1
ATOM 629 C CA . GLN A 1 77 ? -19.669 -25.528 1.825 1.00 66.25 77 GLN A CA 1
ATOM 630 C C . GLN A 1 77 ? -18.751 -26.670 1.423 1.00 66.25 77 GLN A C 1
ATOM 632 O O . GLN A 1 77 ? -17.851 -26.396 0.662 1.00 66.25 77 GLN A O 1
ATOM 637 N N . LYS A 1 78 ? -19.025 -27.938 1.754 1.00 68.50 78 LYS A N 1
ATOM 638 C CA . LYS A 1 78 ? -18.223 -29.087 1.294 1.00 68.50 78 LYS A CA 1
ATOM 639 C C . LYS A 1 78 ? -18.134 -29.175 -0.232 1.00 68.50 78 LYS A C 1
ATOM 641 O O . LYS A 1 78 ? -17.073 -29.487 -0.762 1.00 68.50 78 LYS A O 1
ATOM 646 N N . ARG A 1 79 ? -19.215 -28.863 -0.961 1.00 63.75 79 ARG A N 1
ATOM 647 C CA . ARG A 1 79 ? -19.193 -28.778 -2.436 1.00 63.75 79 ARG A CA 1
ATOM 648 C C . ARG A 1 79 ? -18.349 -27.600 -2.949 1.00 63.75 79 ARG A C 1
ATOM 650 O O . ARG A 1 79 ? -17.670 -27.765 -3.955 1.00 63.75 79 ARG A O 1
ATOM 657 N N . LYS A 1 80 ? -18.350 -26.451 -2.259 1.00 63.91 80 LYS A N 1
ATOM 658 C CA . LYS A 1 80 ? -17.490 -25.289 -2.574 1.00 63.91 80 LYS A CA 1
ATOM 659 C C . LYS A 1 80 ? -16.024 -25.495 -2.150 1.00 63.91 80 LYS A C 1
ATOM 661 O O . LYS A 1 80 ? -15.118 -25.152 -2.894 1.00 63.91 80 LYS A O 1
ATOM 666 N N . GLU A 1 81 ? -15.784 -26.104 -0.997 1.00 61.31 81 GLU A N 1
ATOM 667 C CA . GLU A 1 81 ? -14.476 -26.409 -0.409 1.00 61.31 81 GLU A CA 1
ATOM 668 C C . GLU A 1 81 ? -13.759 -27.522 -1.172 1.00 61.31 81 GLU A C 1
ATOM 670 O O . GLU A 1 81 ? -12.543 -27.460 -1.303 1.00 61.31 81 GLU A O 1
ATOM 675 N N . LYS A 1 82 ? -14.478 -28.491 -1.764 1.00 61.66 82 LYS A N 1
ATOM 676 C CA . LYS A 1 82 ? -13.863 -29.487 -2.662 1.00 61.66 82 LYS A CA 1
ATOM 677 C C . LYS A 1 82 ? -13.139 -28.825 -3.844 1.00 61.66 82 LYS A C 1
ATOM 679 O O . LYS A 1 82 ? -12.145 -29.368 -4.311 1.00 61.66 82 LYS A O 1
ATOM 684 N N . ALA A 1 83 ? -13.606 -27.655 -4.283 1.00 59.06 83 ALA A N 1
ATOM 685 C CA . ALA A 1 83 ? -12.949 -26.843 -5.306 1.00 59.06 83 ALA A CA 1
ATOM 686 C C . ALA A 1 83 ? -11.969 -25.798 -4.728 1.00 59.06 83 ALA A C 1
ATOM 688 O O . ALA A 1 83 ? -11.041 -25.405 -5.422 1.00 59.06 83 ALA A O 1
ATOM 689 N N . GLY A 1 84 ? -12.150 -25.359 -3.475 1.00 62.28 84 GLY A N 1
ATOM 690 C CA . GLY A 1 84 ? -11.395 -24.256 -2.859 1.00 62.28 84 GLY A CA 1
ATOM 691 C C . GLY A 1 84 ? -10.324 -24.643 -1.829 1.00 62.28 84 GLY A C 1
ATOM 692 O O . GLY A 1 84 ? -9.639 -23.762 -1.325 1.00 62.28 84 GLY A O 1
ATOM 693 N N . LYS A 1 85 ? -10.159 -25.930 -1.482 1.00 64.69 85 LYS A N 1
ATOM 694 C CA . LYS A 1 85 ? -9.198 -26.373 -0.445 1.00 64.69 85 LYS A CA 1
ATOM 695 C C . LYS A 1 85 ? -7.733 -26.109 -0.816 1.00 64.69 85 LYS A C 1
ATOM 697 O O . LYS A 1 85 ? -6.893 -25.989 0.069 1.00 64.69 85 LYS A O 1
ATOM 702 N N . TRP A 1 86 ? -7.448 -26.018 -2.110 1.00 72.94 86 TRP A N 1
ATOM 703 C CA . TRP A 1 86 ? -6.119 -25.740 -2.657 1.00 72.94 86 TRP A CA 1
ATOM 704 C C . TRP A 1 86 ? -6.007 -24.331 -3.237 1.00 72.94 86 TRP A C 1
ATOM 706 O O . TRP A 1 86 ? -5.042 -24.039 -3.940 1.00 72.94 86 TRP A O 1
ATOM 716 N N . ASP A 1 87 ? -7.004 -23.477 -2.991 1.00 78.06 87 ASP A N 1
ATOM 717 C CA . ASP A 1 87 ? -6.983 -22.131 -3.535 1.00 78.06 87 ASP A CA 1
ATOM 718 C C . ASP A 1 87 ? -5.993 -21.260 -2.760 1.00 78.06 87 ASP A C 1
ATOM 720 O O . ASP A 1 87 ? -5.891 -21.308 -1.530 1.00 78.06 87 ASP A O 1
ATOM 724 N N . VAL A 1 88 ? -5.230 -20.470 -3.505 1.00 83.25 88 VAL A N 1
ATOM 725 C CA . VAL A 1 88 ? -4.252 -19.545 -2.938 1.00 83.25 88 VAL A CA 1
ATOM 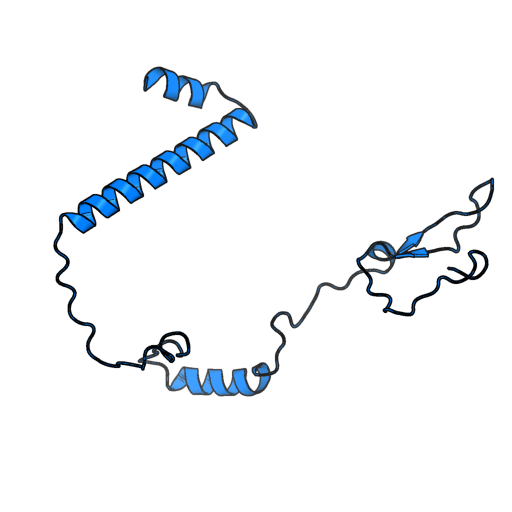726 C C . VAL A 1 88 ? -5.025 -18.358 -2.343 1.00 83.25 88 VAL A C 1
ATOM 728 O O . VAL A 1 88 ? -6.006 -17.924 -2.945 1.00 83.25 88 VAL A O 1
ATOM 731 N N . PRO A 1 89 ? -4.596 -17.753 -1.212 1.00 87.00 89 PRO A N 1
ATOM 732 C CA . PRO A 1 89 ? -5.308 -16.624 -0.594 1.00 87.00 89 PRO A CA 1
ATOM 733 C C . PRO A 1 89 ? -5.597 -15.441 -1.533 1.00 87.00 89 PRO A C 1
ATOM 735 O O . PRO A 1 89 ? -6.504 -14.649 -1.281 1.00 87.00 89 PRO A O 1
ATOM 738 N N . ILE A 1 90 ? -4.819 -15.308 -2.610 1.00 85.38 90 ILE A N 1
ATOM 739 C CA . ILE A 1 90 ? -5.041 -14.343 -3.685 1.00 85.38 90 ILE A CA 1
ATOM 740 C C . ILE A 1 90 ? -5.029 -15.113 -5.015 1.00 85.38 90 ILE A C 1
ATOM 742 O O . ILE A 1 90 ? -3.954 -15.325 -5.578 1.00 85.38 90 ILE A O 1
ATOM 746 N N . PRO A 1 91 ? -6.200 -15.524 -5.534 1.00 85.50 91 PRO A N 1
ATOM 747 C CA . PRO A 1 91 ? -6.272 -16.379 -6.720 1.00 85.50 91 PRO A CA 1
ATOM 748 C C . PRO A 1 91 ? -6.038 -15.613 -8.025 1.00 85.50 91 PRO A C 1
ATOM 750 O O . PRO A 1 91 ? -5.466 -16.133 -8.979 1.00 85.50 91 PRO A O 1
ATOM 753 N N . LYS A 1 92 ? -6.478 -14.351 -8.086 1.00 89.25 92 LYS A N 1
ATOM 754 C CA . LYS A 1 92 ? -6.369 -13.509 -9.280 1.00 89.25 92 LYS A CA 1
ATOM 755 C C . LYS A 1 92 ? -5.731 -12.179 -8.926 1.00 89.25 92 LYS A C 1
ATOM 757 O O . LYS A 1 92 ? -6.269 -11.408 -8.134 1.00 89.25 92 LYS A O 1
ATOM 762 N N . VAL A 1 93 ? -4.595 -11.902 -9.554 1.00 90.88 93 VAL A N 1
ATOM 763 C CA . VAL A 1 93 ? -3.852 -10.650 -9.386 1.00 90.88 93 VAL A CA 1
ATOM 764 C C . VAL A 1 93 ? -4.115 -9.735 -10.580 1.00 90.88 93 VAL A C 1
ATOM 766 O O . VAL A 1 93 ? -4.406 -10.188 -11.689 1.00 90.88 93 VAL A O 1
ATOM 769 N N . ARG A 1 94 ? -4.026 -8.420 -10.354 1.00 93.56 94 ARG A N 1
ATOM 770 C CA . ARG A 1 94 ? -4.085 -7.417 -11.422 1.00 93.56 94 ARG A CA 1
ATOM 771 C C . ARG A 1 94 ? -2.946 -7.656 -12.417 1.00 93.56 94 ARG A C 1
ATOM 773 O O . ARG A 1 94 ? -1.780 -7.625 -12.026 1.00 93.56 94 ARG A O 1
ATOM 780 N N . ALA A 1 95 ? -3.287 -7.826 -13.693 1.00 93.19 95 ALA A N 1
ATOM 781 C CA . ALA A 1 95 ? -2.299 -7.881 -14.763 1.00 93.19 95 ALA A CA 1
ATOM 782 C C . ALA A 1 95 ? -1.544 -6.545 -14.854 1.00 93.19 95 ALA A C 1
ATOM 784 O O . ALA A 1 95 ? -2.152 -5.473 -14.785 1.00 93.19 95 ALA A O 1
ATOM 785 N N . GLN A 1 96 ? -0.221 -6.611 -14.987 1.00 93.25 96 GLN A N 1
ATOM 786 C CA . GLN A 1 96 ? 0.625 -5.441 -15.209 1.00 93.25 96 GLN A CA 1
ATOM 787 C C . GLN A 1 96 ? 1.004 -5.378 -16.684 1.00 93.25 96 GLN A C 1
ATOM 789 O O . GLN A 1 96 ? 1.365 -6.391 -17.275 1.00 93.25 96 GLN A O 1
ATOM 794 N N . ALA A 1 97 ? 0.911 -4.187 -17.270 1.00 95.38 97 ALA A N 1
ATOM 795 C CA . ALA A 1 97 ? 1.363 -3.964 -18.635 1.00 95.38 97 ALA A CA 1
ATOM 796 C C . ALA A 1 97 ? 2.891 -3.840 -18.677 1.00 95.38 97 ALA A C 1
ATOM 798 O O . ALA A 1 97 ? 3.497 -3.275 -17.763 1.00 95.38 97 ALA A O 1
ATOM 799 N N . ASP A 1 98 ? 3.504 -4.250 -19.786 1.00 91.88 98 ASP A N 1
ATOM 800 C CA . ASP A 1 98 ? 4.955 -4.146 -19.981 1.00 91.88 98 ASP A CA 1
ATOM 801 C C . ASP A 1 98 ? 5.476 -2.712 -19.828 1.00 91.88 98 ASP A C 1
ATOM 803 O O . ASP A 1 98 ? 6.573 -2.496 -19.322 1.00 91.88 98 ASP A O 1
ATOM 807 N N . ALA A 1 99 ? 4.680 -1.706 -20.196 1.00 91.19 99 ALA A N 1
ATOM 808 C CA . ALA A 1 99 ? 5.036 -0.300 -20.005 1.00 91.19 99 ALA A CA 1
ATOM 809 C C . ALA A 1 99 ? 5.130 0.117 -18.521 1.00 91.19 99 ALA A C 1
ATOM 811 O O . ALA A 1 99 ? 5.874 1.039 -18.195 1.00 91.19 99 ALA A O 1
ATOM 812 N N . GLU A 1 100 ? 4.399 -0.551 -17.619 1.00 93.00 100 GLU A N 1
ATOM 813 C CA . GLU A 1 100 ? 4.480 -0.316 -16.169 1.00 93.00 100 GLU A CA 1
ATOM 814 C C . GLU A 1 100 ? 5.740 -0.971 -15.574 1.00 93.00 100 GLU A C 1
ATOM 816 O O . GLU A 1 100 ? 6.359 -0.435 -14.650 1.00 93.00 100 GLU A O 1
ATOM 821 N N . VAL A 1 101 ? 6.126 -2.130 -16.117 1.00 95.31 101 VAL A N 1
ATOM 822 C CA . VAL A 1 101 ? 7.244 -2.949 -15.626 1.00 95.31 101 VAL A CA 1
ATOM 823 C C . VAL A 1 101 ? 8.587 -2.485 -16.193 1.00 95.31 101 VAL A C 1
ATOM 825 O O . VAL A 1 101 ? 9.587 -2.473 -15.474 1.00 95.31 101 VAL A O 1
ATOM 828 N N . PHE A 1 102 ? 8.627 -2.068 -17.461 1.00 96.12 102 PHE A N 1
ATOM 829 C CA . PHE A 1 102 ? 9.857 -1.730 -18.173 1.00 96.12 102 PHE A CA 1
ATOM 830 C C . PHE A 1 102 ? 9.973 -0.238 -18.473 1.00 96.12 102 PHE A C 1
ATOM 832 O O . PHE A 1 102 ? 9.286 0.318 -19.332 1.00 96.12 102 PHE A O 1
ATOM 839 N N . LYS A 1 103 ? 10.972 0.401 -17.865 1.00 95.50 103 LYS A N 1
ATOM 840 C CA . LYS A 1 103 ? 11.381 1.762 -18.209 1.00 95.50 103 LYS A CA 1
ATOM 841 C C . LYS A 1 103 ? 12.383 1.749 -19.364 1.00 95.50 103 LYS A C 1
ATOM 843 O O . LYS A 1 103 ? 13.381 1.035 -19.329 1.00 95.50 103 LYS A O 1
ATOM 848 N N . VAL A 1 104 ? 12.149 2.577 -20.381 1.00 94.94 104 VAL A N 1
ATOM 849 C CA . VAL A 1 104 ? 13.07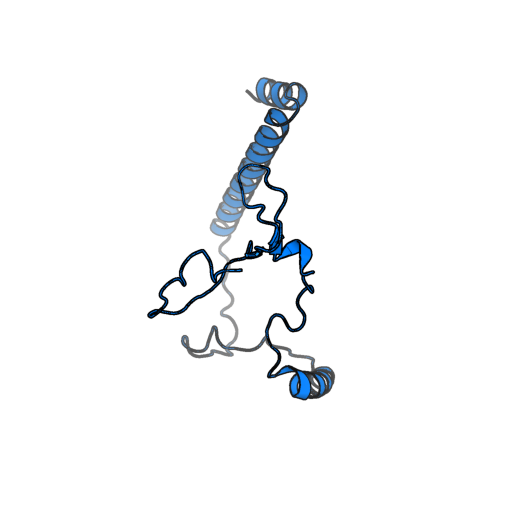9 2.765 -21.510 1.00 94.94 104 VAL A CA 1
ATOM 850 C C . VAL A 1 104 ? 14.329 3.515 -21.048 1.00 94.94 104 VAL A C 1
ATOM 852 O O . VAL A 1 104 ? 14.217 4.603 -20.478 1.00 94.94 104 VAL A O 1
ATOM 855 N N . LEU A 1 105 ? 15.517 2.990 -21.359 1.00 93.69 105 LEU A N 1
ATOM 856 C CA . LEU A 1 105 ? 16.790 3.652 -21.078 1.00 93.69 105 LEU A CA 1
ATOM 857 C C . LEU A 1 105 ? 17.474 4.086 -22.381 1.00 93.69 105 LEU A C 1
ATOM 859 O O . LEU A 1 105 ? 17.754 3.283 -23.273 1.00 93.69 105 LEU A O 1
ATOM 863 N N . LYS A 1 106 ? 17.719 5.395 -22.501 1.00 95.38 106 LYS A N 1
ATOM 864 C CA . LYS A 1 106 ? 18.340 6.008 -23.680 1.00 95.38 106 LYS A CA 1
ATOM 865 C C . LYS A 1 106 ? 19.864 6.046 -23.530 1.00 95.38 106 LYS A C 1
ATOM 867 O O . LYS A 1 106 ? 20.369 6.405 -22.472 1.00 95.38 106 LYS A O 1
ATOM 872 N N . SER A 1 107 ? 20.592 5.705 -24.590 1.00 91.38 107 SER A N 1
ATOM 873 C CA . SER A 1 107 ? 22.058 5.581 -24.611 1.00 91.38 107 SER A CA 1
ATOM 874 C C . SER A 1 107 ? 22.716 6.414 -25.723 1.00 91.38 107 SER A C 1
ATOM 876 O O . SER A 1 107 ? 22.078 6.770 -26.720 1.00 91.38 107 SER A O 1
ATOM 878 N N . GLY A 1 108 ? 24.009 6.719 -25.547 1.00 93.00 108 GLY A N 1
ATOM 879 C CA . GLY A 1 108 ? 24.826 7.550 -26.445 1.00 93.00 108 GLY A CA 1
ATOM 880 C C . GLY A 1 108 ? 24.768 9.051 -26.129 1.00 93.00 108 GLY A C 1
ATOM 881 O O . GLY A 1 108 ? 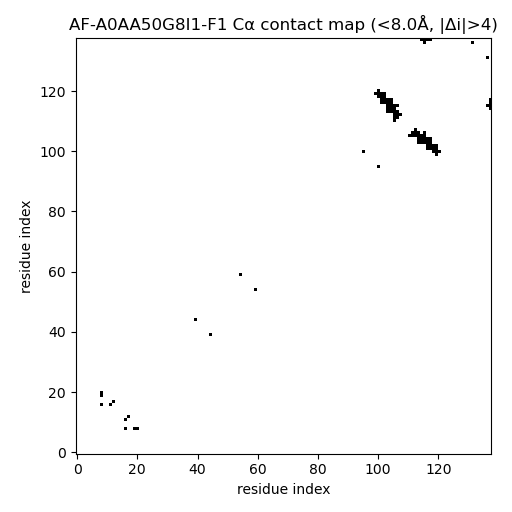23.848 9.505 -25.454 1.00 93.00 108 GLY A O 1
ATOM 882 N N . LYS A 1 109 ? 25.728 9.833 -26.655 1.00 94.38 109 LYS A N 1
ATOM 883 C CA . LYS A 1 109 ? 25.842 11.289 -26.403 1.00 94.38 109 LYS A CA 1
ATOM 884 C C . LYS A 1 109 ? 24.547 12.050 -26.735 1.00 94.38 109 LYS A C 1
ATOM 886 O O . LYS A 1 109 ? 24.063 12.831 -25.930 1.00 94.38 109 LYS A O 1
ATOM 891 N N . SER A 1 110 ? 23.937 11.740 -27.882 1.00 94.19 110 SER A N 1
ATOM 892 C CA . SER A 1 110 ? 22.669 12.343 -28.335 1.00 94.19 110 SER A CA 1
ATOM 893 C C . SER A 1 110 ? 21.410 11.643 -27.778 1.00 94.19 110 SER A C 1
ATOM 895 O O . SER A 1 110 ? 20.292 12.054 -28.070 1.00 94.19 110 SER A O 1
ATOM 897 N N . LYS A 1 111 ? 21.549 10.564 -26.987 1.00 93.19 111 LYS A N 1
ATOM 898 C CA . LYS A 1 111 ? 20.433 9.799 -26.381 1.00 93.19 111 LYS A CA 1
ATOM 899 C C . LYS A 1 111 ? 19.370 9.279 -27.370 1.00 93.19 111 LYS A C 1
ATOM 901 O O . LYS A 1 111 ? 18.246 8.978 -26.973 1.00 93.19 111 LYS A O 1
ATOM 906 N N . ARG A 1 112 ? 19.708 9.120 -28.653 1.00 94.56 112 ARG A N 1
ATOM 907 C CA . ARG A 1 112 ? 18.774 8.623 -29.684 1.00 94.56 112 ARG A CA 1
ATOM 908 C C . ARG A 1 112 ? 18.498 7.117 -29.590 1.00 94.56 112 ARG A C 1
ATOM 910 O O . ARG A 1 112 ? 17.471 6.654 -30.066 1.00 94.56 112 ARG A O 1
ATOM 917 N N . LYS A 1 113 ? 19.388 6.335 -28.969 1.00 94.00 113 LYS A N 1
ATOM 918 C CA . LYS A 1 113 ? 19.284 4.866 -28.914 1.00 94.00 113 LYS A CA 1
ATOM 919 C C . LYS A 1 113 ? 18.493 4.418 -27.681 1.00 94.00 113 LYS A C 1
ATOM 921 O O . LYS A 1 113 ? 18.989 4.576 -26.571 1.00 94.00 113 LYS A 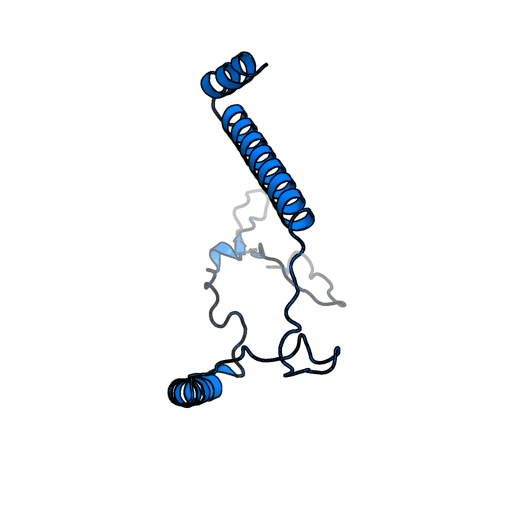O 1
ATOM 926 N N . ALA A 1 114 ? 17.318 3.818 -27.867 1.00 94.38 114 ALA A N 1
ATOM 927 C CA . ALA A 1 114 ? 16.359 3.480 -26.800 1.00 94.38 114 ALA A CA 1
ATOM 928 C C . ALA A 1 114 ? 16.078 1.964 -26.662 1.00 94.38 114 ALA A C 1
ATOM 930 O O . ALA A 1 114 ? 14.968 1.543 -26.346 1.00 94.38 114 ALA A O 1
ATOM 931 N N . TRP A 1 115 ? 17.080 1.130 -26.949 1.00 92.75 115 TRP A N 1
ATOM 932 C CA . TRP A 1 115 ? 16.933 -0.330 -27.001 1.00 92.75 115 TRP A CA 1
ATOM 933 C C . TRP A 1 115 ? 16.980 -1.009 -25.625 1.00 92.75 115 TRP A C 1
ATOM 935 O O . TRP A 1 115 ? 16.487 -2.131 -25.496 1.00 92.75 115 TRP A O 1
ATOM 945 N N . LYS A 1 116 ? 17.530 -0.321 -24.614 1.00 94.56 116 LYS A N 1
ATOM 946 C CA . LYS A 1 116 ? 17.677 -0.836 -23.253 1.00 94.56 116 LYS A CA 1
ATOM 947 C C . LYS A 1 116 ? 16.412 -0.666 -22.407 1.00 94.56 116 LYS A C 1
ATOM 949 O O . LYS A 1 116 ? 15.708 0.342 -22.538 1.00 94.56 116 LYS A O 1
ATOM 954 N N . ARG A 1 117 ? 16.131 -1.627 -21.528 1.00 95.62 117 ARG A N 1
ATOM 955 C CA . ARG A 1 117 ? 14.963 -1.709 -20.650 1.00 95.62 117 ARG A CA 1
ATOM 956 C C . ARG A 1 117 ? 15.405 -1.956 -19.212 1.00 95.62 117 ARG A C 1
ATOM 958 O O . ARG A 1 117 ? 16.128 -2.888 -18.909 1.00 95.62 117 ARG A O 1
ATOM 965 N N . MET A 1 118 ? 14.932 -1.111 -18.309 1.00 94.31 118 MET A N 1
ATOM 966 C CA . MET A 1 118 ? 15.143 -1.261 -16.876 1.00 94.31 118 MET A CA 1
ATOM 967 C C . MET A 1 118 ? 13.865 -1.792 -16.240 1.00 94.31 118 MET A C 1
ATOM 969 O O . MET A 1 118 ? 12.806 -1.181 -16.394 1.00 94.31 118 MET A O 1
ATOM 973 N N . VAL A 1 119 ? 13.970 -2.902 -15.514 1.00 95.50 119 VAL A N 1
ATOM 974 C CA . VAL A 1 119 ? 12.869 -3.416 -14.696 1.00 95.50 119 VAL A CA 1
ATOM 975 C C . VAL A 1 119 ? 12.674 -2.480 -13.500 1.00 95.50 119 VAL A C 1
ATOM 977 O O . VAL A 1 119 ? 13.626 -2.196 -12.777 1.00 95.50 119 VAL A O 1
ATOM 980 N N . THR A 1 120 ? 11.462 -1.951 -13.320 1.00 95.75 120 THR A N 1
ATOM 981 C CA . THR A 1 120 ? 11.127 -0.993 -12.244 1.00 95.75 120 THR A CA 1
ATOM 982 C C . THR A 1 120 ? 10.610 -1.669 -10.980 1.00 95.75 120 THR A C 1
ATOM 984 O O . THR A 1 120 ? 10.629 -1.075 -9.902 1.00 95.75 120 THR A O 1
ATOM 987 N N . LYS A 1 121 ? 10.111 -2.899 -11.113 1.00 94.50 121 LYS A N 1
ATOM 988 C CA . LYS A 1 121 ? 9.568 -3.697 -10.016 1.00 94.50 121 LYS A CA 1
ATOM 989 C C . LYS A 1 121 ? 10.680 -4.482 -9.320 1.00 94.50 121 LYS A C 1
ATOM 991 O O . LYS A 1 121 ? 11.764 -4.676 -9.867 1.00 94.50 121 LYS A O 1
ATOM 996 N N . VAL A 1 122 ? 10.393 -4.930 -8.102 1.00 95.50 122 VAL A N 1
ATOM 997 C CA . VAL A 1 122 ? 11.321 -5.748 -7.313 1.00 95.50 122 VAL A CA 1
ATOM 998 C C . VAL A 1 122 ? 11.571 -7.068 -8.041 1.00 95.50 122 VAL A C 1
ATOM 1000 O O . VAL A 1 122 ? 10.632 -7.701 -8.520 1.00 95.50 122 VAL A O 1
ATOM 1003 N N . THR A 1 123 ? 12.838 -7.464 -8.135 1.00 94.12 123 THR A N 1
ATOM 1004 C CA . THR A 1 123 ? 13.269 -8.712 -8.772 1.00 94.12 123 THR A CA 1
ATOM 1005 C C . THR A 1 123 ? 14.149 -9.502 -7.816 1.00 94.12 123 THR A C 1
ATOM 1007 O O . THR A 1 123 ? 14.865 -8.929 -6.996 1.00 94.12 123 THR A O 1
ATOM 1010 N N . PHE A 1 124 ? 14.086 -10.824 -7.928 1.00 95.00 124 PHE A N 1
ATOM 1011 C CA . PHE A 1 124 ? 15.020 -11.742 -7.291 1.00 95.00 124 PHE A CA 1
ATOM 1012 C C . PHE A 1 124 ? 15.931 -12.309 -8.382 1.00 95.00 124 PHE A C 1
ATOM 1014 O O . PHE A 1 124 ? 15.430 -12.767 -9.407 1.00 95.00 124 PHE A O 1
ATOM 1021 N N . VAL A 1 125 ? 17.250 -12.230 -8.193 1.00 90.19 125 VAL A N 1
ATOM 1022 C CA . VAL A 1 125 ? 18.232 -12.527 -9.255 1.00 90.19 125 VAL A CA 1
ATOM 1023 C C . VAL A 1 125 ? 19.028 -13.820 -8.993 1.00 90.19 125 VAL A C 1
ATOM 1025 O O . VAL A 1 125 ? 19.572 -14.402 -9.927 1.00 90.19 125 VAL A O 1
ATOM 1028 N N . GLY A 1 126 ? 19.022 -14.329 -7.756 1.00 94.75 126 GLY A N 1
ATOM 1029 C CA . GLY A 1 126 ? 19.764 -15.525 -7.334 1.00 94.75 126 GLY A CA 1
ATOM 1030 C C . GLY A 1 126 ? 21.166 -15.222 -6.788 1.00 94.75 126 GLY A C 1
ATOM 1031 O O . GLY A 1 126 ? 21.738 -14.172 -7.072 1.00 94.75 126 GLY A O 1
ATOM 1032 N N . GLU A 1 127 ? 21.708 -16.141 -5.983 1.00 93.25 127 GLU A N 1
ATOM 1033 C CA . GLU A 1 127 ? 22.954 -15.944 -5.216 1.00 93.25 127 GLU A CA 1
ATOM 1034 C C . GLU A 1 127 ? 24.211 -15.848 -6.098 1.00 93.25 127 GLU A C 1
ATOM 1036 O O . GLU A 1 127 ? 25.101 -15.051 -5.822 1.00 93.25 127 GLU A O 1
ATOM 1041 N N . ASN A 1 128 ? 24.251 -16.570 -7.221 1.00 93.31 128 ASN A N 1
ATOM 1042 C CA . ASN A 1 128 ? 25.410 -16.618 -8.125 1.00 93.31 128 ASN A CA 1
ATOM 1043 C C . ASN A 1 128 ? 25.304 -15.642 -9.311 1.00 93.31 128 ASN A C 1
ATOM 1045 O O . ASN A 1 128 ? 25.825 -15.901 -10.400 1.00 93.31 128 ASN A O 1
ATOM 1049 N N . PHE A 1 129 ? 24.589 -14.527 -9.153 1.00 93.81 129 PHE A N 1
ATOM 1050 C CA . PHE A 1 129 ? 24.377 -13.600 -10.258 1.00 93.81 129 PHE A CA 1
ATOM 1051 C C . PHE A 1 129 ? 25.595 -12.711 -10.523 1.00 93.81 129 PHE A C 1
ATOM 1053 O O . PHE A 1 129 ? 25.956 -11.855 -9.718 1.00 93.81 129 PHE A O 1
ATOM 1060 N N . THR A 1 130 ? 26.155 -12.834 -11.727 1.00 92.50 130 THR A N 1
ATOM 1061 C CA . THR A 1 130 ? 27.147 -11.893 -12.259 1.00 92.50 130 THR A CA 1
ATOM 1062 C C . THR A 1 130 ? 26.536 -11.102 -13.411 1.00 92.50 130 THR A C 1
ATOM 1064 O O . THR A 1 130 ? 25.945 -11.671 -14.332 1.00 92.50 130 THR A O 1
ATOM 1067 N N . ARG A 1 131 ? 26.675 -9.773 -13.376 1.00 93.25 131 ARG A N 1
ATOM 1068 C CA . ARG A 1 131 ? 26.174 -8.896 -14.442 1.00 93.25 131 ARG A CA 1
ATOM 1069 C C . ARG A 1 131 ? 26.898 -9.145 -15.759 1.00 93.25 131 ARG A C 1
ATOM 1071 O O . ARG A 1 131 ? 28.103 -9.387 -15.788 1.00 93.25 131 ARG A O 1
ATOM 1078 N N . LYS A 1 132 ? 26.157 -9.037 -16.863 1.00 93.94 132 LYS A N 1
ATOM 1079 C CA . LYS A 1 132 ? 26.749 -9.131 -18.199 1.00 93.94 132 LYS A CA 1
ATOM 1080 C C . LYS A 1 132 ? 27.442 -7.806 -18.534 1.00 93.94 132 LYS A C 1
ATOM 1082 O O . LYS A 1 132 ? 27.072 -6.761 -18.004 1.00 93.94 132 LYS A O 1
ATOM 1087 N N . PRO A 1 133 ? 28.428 -7.795 -19.441 1.00 95.12 133 PRO A N 1
ATOM 1088 C CA . PRO A 1 133 ? 29.029 -6.540 -19.863 1.00 95.12 133 PRO A CA 1
ATOM 1089 C C . PRO A 1 133 ? 27.963 -5.580 -20.428 1.00 95.12 133 PRO A C 1
ATOM 1091 O O . PRO A 1 133 ? 27.092 -6.021 -21.188 1.00 95.12 133 PRO A O 1
ATOM 1094 N N . PRO A 1 134 ? 28.047 -4.259 -20.163 1.00 92.12 134 PRO A N 1
ATOM 1095 C CA . PRO A 1 134 ? 26.994 -3.302 -20.517 1.00 92.12 134 PRO A CA 1
ATOM 1096 C C . PRO A 1 134 ? 26.639 -3.245 -22.006 1.00 92.12 134 PRO A C 1
ATOM 1098 O O . PRO A 1 134 ? 25.584 -2.728 -22.370 1.00 92.12 134 PRO A O 1
ATOM 1101 N N . LYS A 1 135 ? 27.512 -3.724 -22.895 1.00 92.56 135 LYS A N 1
ATOM 1102 C CA . LYS A 1 135 ? 27.241 -3.796 -24.334 1.00 92.56 135 LYS A CA 1
ATOM 1103 C C . LYS A 1 135 ? 26.207 -4.873 -24.691 1.00 92.56 135 LYS A C 1
ATOM 1105 O O . LYS A 1 135 ? 25.489 -4.683 -25.669 1.00 92.56 135 LYS A O 1
ATOM 1110 N N . PHE A 1 136 ? 26.129 -5.947 -23.907 1.00 90.81 136 PHE A N 1
ATOM 1111 C CA . PHE A 1 136 ? 25.252 -7.101 -24.138 1.00 90.81 136 PHE A CA 1
ATOM 1112 C C . PHE A 1 136 ? 24.004 -7.103 -23.241 1.00 90.81 136 PHE A C 1
ATOM 1114 O O . PHE A 1 136 ? 23.091 -7.893 -23.465 1.00 90.81 136 PHE A O 1
ATOM 1121 N N . GLU A 1 137 ? 23.940 -6.220 -22.241 1.00 90.25 137 GLU A N 1
ATOM 1122 C CA . GLU A 1 137 ? 22.745 -6.006 -21.417 1.00 90.25 137 GLU A CA 1
ATOM 1123 C C . GLU A 1 137 ? 21.681 -5.189 -22.162 1.00 90.25 137 GLU A C 1
ATOM 1125 O O . GLU A 1 137 ? 21.999 -4.151 -22.756 1.00 90.25 137 GLU A O 1
ATOM 1130 N N . ARG A 1 138 ? 20.421 -5.631 -22.077 1.00 90.19 138 ARG A N 1
ATOM 1131 C CA . ARG A 1 138 ? 19.251 -4.946 -22.629 1.00 90.19 138 ARG A CA 1
ATOM 1132 C C . ARG A 1 138 ? 18.410 -4.373 -21.508 1.00 90.19 138 ARG A C 1
ATOM 1134 O O . ARG A 1 138 ? 17.829 -5.160 -20.743 1.00 90.19 138 ARG A O 1
#

Mean predicted aligned error: 13.16 Å

Foldseek 3Di:
DVVVLVCCCVPDDDPSNVVSVVVVVVVVVVVVVVVVVVVVVVDPPPPPPPPDPDDPPVCPVPDDDDDPDDPPVVVVVVVVCVVPVPADPCNDDDDDDPPRQWDFAFDDPVSPDGPATDGPDDDDQDDPDDDDPPVPHD

Secondary structure (DSSP, 8-state):
-HHHHHHHHHH--HHHHHHHHHHHHHHHHHHHHHHHHHHHHHS--------S----GGGGGG-----TT-HHHHHHHHHHHHHHTT--SS--PPPPPHHHHEEEEEESTT--EEEEEEE-S-----TT--PPPTTT--

Solvent-accessible surface area (backbone atoms only — not comparable to full-atom values): 8993 Å² total; per-residue (Å²): 111,71,64,64,52,54,49,49,66,71,70,44,60,70,69,62,31,54,52,53,53,50,53,53,51,51,53,53,50,51,51,51,52,52,50,49,55,49,53,57,65,73,46,81,73,78,73,71,74,77,79,82,80,81,60,59,83,96,45,58,92,73,66,77,80,90,66,95,84,42,74,72,56,46,55,56,43,52,63,50,40,74,73,46,74,83,58,56,100,71,80,78,76,84,86,78,56,66,76,76,39,40,45,77,40,61,42,70,96,84,45,78,44,61,81,28,48,42,74,70,61,93,79,87,79,66,93,88,65,74,86,66,62,80,88,78,56,81

InterPro domains:
  IPR039411 Ribosomal biogenesis NSA2 family [PTHR12642] (1-138)

Organism: NCBI:txid2847925

Sequence (138 aa):
EPHKRAEKARKLRGLKAKMFNKERRNEKIQMKKKIKAHEEKNVRQNTEKVAEGAVPVYLLDRDVQSRAKVLSNMIKQKRKEKAGKWDVPIPKVRAQADAEVFKVLKSGKSKRKAWKRMVTKVTFVGENFTRKPPKFER